Protein AF-A0A444IYY3-F1 (afdb_monomer)

Sequence (118 aa):
SRSSSSDDSDYHFGHPMTVFLLLSCLGGYSVVRYQQISSETATADTALVSAVQGNIEQSKKWSPTQKEKTVERYLSLSAQALEGEEKPEFMVWPETALPFYPAREPLMNRVRTFVRKK

Structure (mmCIF, N/CA/C/O backbone):
data_AF-A0A444IYY3-F1
#
_entry.id   AF-A0A444IYY3-F1
#
loop_
_atom_site.group_PDB
_atom_site.id
_atom_site.type_symbol
_atom_site.label_atom_id
_atom_site.label_alt_id
_atom_site.label_comp_id
_atom_site.label_asym_id
_atom_site.label_entity_id
_atom_site.label_seq_id
_atom_site.pdbx_PDB_ins_code
_atom_site.Cartn_x
_atom_site.Cartn_y
_atom_site.Cartn_z
_atom_site.occupancy
_atom_site.B_iso_or_equiv
_atom_site.auth_seq_id
_atom_site.auth_comp_id
_atom_site.auth_asym_id
_atom_site.auth_atom_id
_atom_site.pdbx_PDB_model_num
ATOM 1 N N . SER A 1 1 ? 70.113 -30.528 -26.477 1.00 44.28 1 SER A N 1
ATOM 2 C CA . SER A 1 1 ? 69.152 -29.689 -25.726 1.00 44.28 1 SER A CA 1
ATOM 3 C C . SER A 1 1 ? 67.962 -29.402 -26.628 1.00 44.28 1 SER A C 1
ATOM 5 O O . SER A 1 1 ? 68.180 -29.063 -27.784 1.00 44.28 1 SER A O 1
ATOM 7 N N . ARG A 1 2 ? 66.722 -29.643 -26.172 1.00 58.38 2 ARG A N 1
ATOM 8 C CA . ARG A 1 2 ? 65.516 -29.609 -27.025 1.00 58.38 2 ARG A CA 1
ATOM 9 C C . ARG A 1 2 ? 64.262 -29.252 -26.208 1.00 58.38 2 ARG A C 1
ATOM 11 O O . ARG A 1 2 ? 63.743 -30.120 -25.522 1.00 58.38 2 ARG A O 1
ATOM 18 N N . SER A 1 3 ? 63.811 -28.002 -26.312 1.00 45.34 3 SER A N 1
ATOM 19 C CA . SER A 1 3 ? 62.499 -27.454 -25.889 1.00 45.34 3 SER A CA 1
ATOM 20 C C . SER A 1 3 ? 62.549 -25.942 -26.199 1.00 45.34 3 SER A C 1
ATOM 22 O O . SER A 1 3 ? 63.473 -25.298 -25.714 1.00 45.34 3 SER A O 1
ATOM 24 N N . SER A 1 4 ? 61.780 -25.318 -27.100 1.00 61.00 4 SER A N 1
ATOM 25 C CA . SER A 1 4 ? 60.359 -25.432 -27.493 1.00 61.00 4 SER A CA 1
ATOM 26 C C . SER A 1 4 ? 59.400 -24.728 -26.525 1.00 61.00 4 SER A C 1
ATOM 28 O O . SER A 1 4 ? 58.997 -25.329 -25.535 1.00 61.00 4 SER A O 1
ATOM 30 N N . SER A 1 5 ? 59.054 -23.483 -26.875 1.00 49.41 5 SER A N 1
ATOM 31 C CA . SER A 1 5 ? 57.966 -22.612 -26.379 1.00 49.41 5 SER A CA 1
ATOM 32 C C . SER A 1 5 ? 58.197 -21.236 -27.047 1.00 49.41 5 SER A C 1
ATOM 34 O O . SER A 1 5 ? 59.011 -20.459 -26.552 1.00 49.41 5 SER A O 1
ATOM 36 N N . SER A 1 6 ? 57.754 -20.920 -28.269 1.00 57.28 6 SER A N 1
ATOM 37 C CA . SER A 1 6 ? 56.516 -21.261 -29.000 1.00 57.28 6 SER A CA 1
ATOM 38 C C . SER A 1 6 ? 55.264 -20.674 -28.341 1.00 57.28 6 SER A C 1
ATOM 40 O O . SER A 1 6 ? 54.884 -21.134 -27.272 1.00 57.28 6 SER A O 1
ATOM 42 N N . ASP A 1 7 ? 54.685 -19.692 -29.043 1.00 55.44 7 ASP A N 1
ATOM 43 C CA . ASP A 1 7 ? 53.421 -18.962 -28.848 1.00 55.44 7 ASP A CA 1
ATOM 44 C C . ASP A 1 7 ? 53.151 -18.276 -27.503 1.00 55.44 7 ASP A C 1
ATOM 46 O O . ASP A 1 7 ? 52.752 -18.902 -26.527 1.00 55.44 7 ASP A O 1
ATOM 50 N N . ASP A 1 8 ? 53.248 -16.940 -27.519 1.00 56.28 8 ASP A N 1
ATOM 51 C CA . ASP A 1 8 ? 52.717 -16.060 -26.464 1.00 56.28 8 ASP A CA 1
ATOM 52 C C . ASP A 1 8 ? 52.227 -14.697 -27.030 1.00 56.28 8 ASP A C 1
ATOM 54 O O . ASP A 1 8 ? 52.273 -13.665 -26.362 1.00 56.28 8 ASP A O 1
ATOM 58 N N . SER A 1 9 ? 51.808 -14.652 -28.309 1.00 56.53 9 SER A N 1
ATOM 59 C CA . SER A 1 9 ? 51.588 -13.392 -29.058 1.00 56.53 9 SER A CA 1
ATOM 60 C C . SER A 1 9 ? 50.206 -13.179 -29.700 1.00 56.53 9 SER A C 1
ATOM 62 O O . SER A 1 9 ? 49.992 -12.122 -30.290 1.00 56.53 9 SER A O 1
ATOM 64 N N . ASP A 1 10 ? 49.247 -14.101 -29.549 1.00 54.41 10 ASP A N 1
ATOM 65 C CA . ASP A 1 10 ? 47.989 -14.071 -30.330 1.00 54.41 10 ASP A CA 1
ATOM 66 C C . ASP A 1 10 ? 46.730 -13.610 -29.559 1.00 54.41 10 ASP A C 1
ATOM 68 O O . ASP A 1 10 ? 45.650 -13.482 -30.138 1.00 54.41 10 ASP A O 1
ATOM 72 N N . TYR A 1 11 ? 46.835 -13.286 -28.264 1.00 56.59 11 TYR A N 1
ATOM 73 C CA . TYR A 1 11 ? 45.657 -12.971 -27.434 1.00 56.59 11 TYR A CA 1
ATOM 74 C C . TYR A 1 11 ? 45.226 -11.492 -27.420 1.00 56.59 11 TYR A C 1
ATOM 76 O O . TYR A 1 11 ? 44.093 -11.182 -27.056 1.00 56.59 11 TYR A O 1
ATOM 84 N N . HIS A 1 12 ? 46.073 -10.538 -27.817 1.00 56.22 12 HIS A N 1
ATOM 85 C CA . HIS A 1 12 ? 45.835 -9.127 -27.464 1.00 56.22 12 HIS A CA 1
ATOM 86 C C . HIS A 1 12 ? 44.931 -8.313 -28.409 1.00 56.22 12 HIS A C 1
ATOM 88 O O . HIS A 1 12 ? 44.454 -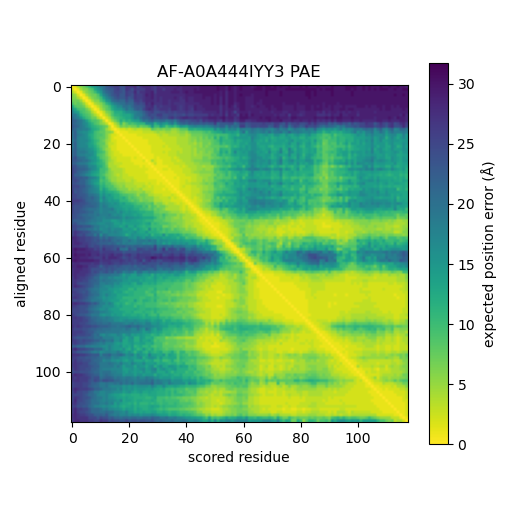7.254 -28.001 1.00 56.22 12 HIS A O 1
ATOM 94 N N . PHE A 1 13 ? 44.650 -8.774 -29.634 1.00 57.91 13 PHE A N 1
ATOM 95 C CA . PHE A 1 13 ? 43.953 -7.945 -30.639 1.00 57.91 13 PHE A CA 1
ATOM 96 C C . PHE A 1 13 ? 42.443 -8.226 -30.788 1.00 57.91 13 PHE A C 1
ATOM 98 O O . PHE A 1 13 ? 41.685 -7.335 -31.166 1.00 57.91 13 PHE A O 1
ATOM 105 N N . GLY A 1 14 ? 41.970 -9.436 -30.457 1.00 61.31 14 GLY A N 1
ATOM 106 C CA . GLY A 1 14 ? 40.560 -9.824 -30.642 1.00 61.31 14 GLY A CA 1
ATOM 107 C C . GLY A 1 14 ? 39.609 -9.364 -29.527 1.00 61.31 14 GLY A C 1
ATOM 108 O O . GLY A 1 14 ? 38.465 -8.992 -29.789 1.00 61.31 14 GLY A O 1
ATOM 109 N N . HIS A 1 15 ? 40.077 -9.345 -28.276 1.00 75.94 15 HIS A N 1
ATOM 110 C CA . HIS A 1 15 ? 39.240 -9.044 -27.110 1.00 75.94 15 HIS A CA 1
ATOM 111 C C . HIS A 1 15 ? 38.542 -7.669 -27.115 1.00 75.94 15 HIS A C 1
ATOM 113 O O . HIS A 1 15 ? 37.340 -7.654 -26.838 1.00 75.94 15 HIS A O 1
ATOM 119 N N . PRO A 1 16 ? 39.189 -6.525 -27.436 1.00 84.88 16 PRO A N 1
ATOM 120 C CA . PRO A 1 16 ? 38.502 -5.231 -27.398 1.00 84.88 16 PRO A CA 1
ATOM 121 C C . PRO A 1 16 ? 37.374 -5.140 -28.435 1.00 84.88 16 PRO A C 1
ATOM 123 O O . PRO A 1 16 ? 36.321 -4.580 -28.137 1.00 84.88 16 PRO A O 1
ATOM 126 N N . MET A 1 17 ? 37.546 -5.746 -29.616 1.00 87.19 17 MET A N 1
ATOM 127 C CA . MET A 1 17 ? 36.508 -5.771 -30.650 1.00 87.19 17 MET A CA 1
ATOM 128 C C . MET A 1 17 ? 35.328 -6.665 -30.244 1.00 87.19 17 MET A C 1
ATOM 130 O O . MET A 1 17 ? 34.177 -6.264 -30.410 1.00 87.19 17 MET A O 1
ATOM 134 N N . THR A 1 18 ? 35.591 -7.827 -29.636 1.00 89.50 18 THR A N 1
ATOM 135 C CA . THR A 1 18 ? 34.539 -8.699 -29.086 1.00 89.50 18 THR A CA 1
ATOM 136 C C . THR A 1 18 ? 33.760 -8.009 -27.965 1.00 89.50 18 THR A C 1
ATOM 138 O O . THR A 1 18 ? 32.533 -8.055 -27.962 1.00 89.50 18 THR A O 1
ATOM 141 N N . VAL A 1 19 ? 34.440 -7.323 -27.038 1.00 91.19 19 VAL A N 1
ATOM 142 C CA . VAL A 1 19 ? 33.784 -6.557 -25.963 1.00 91.19 19 VAL A CA 1
ATOM 143 C C . VAL A 1 19 ? 32.942 -5.416 -26.536 1.00 91.19 19 VAL A C 1
ATOM 145 O O . VAL A 1 19 ? 31.793 -5.254 -26.134 1.00 91.19 19 VAL A O 1
ATOM 148 N N . PHE A 1 20 ? 33.463 -4.662 -27.508 1.00 94.31 20 PHE A N 1
ATOM 149 C CA . PHE A 1 20 ? 32.710 -3.594 -28.168 1.00 94.31 20 PHE A CA 1
ATOM 150 C C . PHE A 1 20 ? 31.455 -4.121 -28.883 1.00 94.31 20 PHE A C 1
ATOM 152 O O . PHE A 1 20 ? 30.383 -3.523 -28.769 1.00 94.31 20 PHE A O 1
ATOM 159 N N . LEU A 1 21 ? 31.559 -5.263 -29.5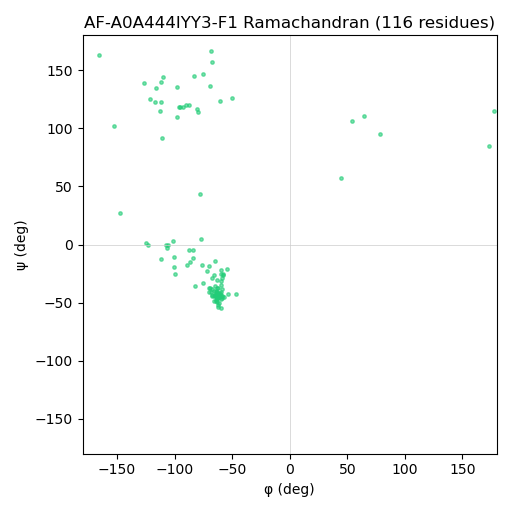72 1.00 94.94 21 LEU A N 1
ATOM 160 C CA . LEU A 1 21 ? 30.428 -5.911 -30.239 1.00 94.94 21 LEU A CA 1
ATOM 161 C C . LEU A 1 21 ? 29.385 -6.406 -29.226 1.00 94.94 21 LEU A C 1
ATOM 163 O O . LEU A 1 21 ? 28.201 -6.132 -29.402 1.00 94.94 21 LEU A O 1
ATOM 167 N N . LEU A 1 22 ? 29.804 -7.040 -28.125 1.00 95.38 22 LEU A N 1
ATOM 168 C CA . LEU A 1 22 ? 28.904 -7.460 -27.044 1.00 95.38 22 LEU A CA 1
ATOM 169 C C . LEU A 1 22 ? 28.178 -6.271 -26.396 1.00 95.38 22 LEU A C 1
ATOM 171 O O . LEU A 1 22 ? 26.966 -6.336 -26.202 1.00 95.38 22 LEU A O 1
ATOM 175 N N . LEU A 1 23 ? 28.885 -5.172 -26.115 1.00 95.94 23 LEU A N 1
ATOM 176 C CA . LEU A 1 23 ? 28.284 -3.938 -25.596 1.00 95.94 23 LEU A CA 1
ATOM 177 C C . LEU A 1 23 ? 27.312 -3.303 -26.602 1.00 95.94 23 LEU A C 1
ATOM 179 O O . LEU A 1 23 ? 26.234 -2.864 -26.207 1.00 95.94 23 LEU A O 1
ATOM 183 N N . SER A 1 24 ? 27.645 -3.307 -27.895 1.00 95.31 24 SER A N 1
ATOM 184 C CA . SER A 1 24 ? 26.766 -2.800 -28.959 1.00 95.31 24 SER A CA 1
ATOM 185 C C . SER A 1 24 ? 25.492 -3.639 -29.086 1.00 95.31 24 SER A C 1
ATOM 187 O O . SER A 1 24 ? 24.395 -3.086 -29.156 1.00 95.31 24 SER A O 1
ATOM 189 N N . CYS A 1 25 ? 25.608 -4.970 -29.044 1.00 95.50 25 CYS A N 1
ATOM 190 C CA . CYS A 1 25 ? 24.463 -5.877 -29.055 1.00 95.50 25 CYS A CA 1
ATOM 191 C C . CYS A 1 25 ? 23.595 -5.719 -27.799 1.00 95.50 25 CYS A C 1
ATOM 193 O O . CYS A 1 25 ? 22.374 -5.635 -27.916 1.00 95.50 25 CYS A O 1
ATOM 195 N N . LEU A 1 26 ? 24.203 -5.627 -26.611 1.00 95.69 26 LEU A N 1
ATOM 196 C CA . LEU A 1 26 ? 23.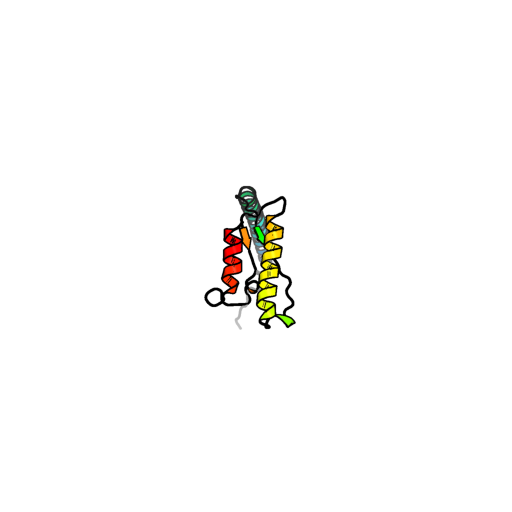484 -5.437 -25.349 1.00 95.69 26 LEU A CA 1
ATOM 197 C C . LEU A 1 26 ? 22.760 -4.084 -25.309 1.00 95.69 26 LEU A C 1
ATOM 199 O O . LEU A 1 26 ? 21.595 -4.026 -24.916 1.00 95.69 26 LEU A O 1
ATOM 203 N N . GLY A 1 27 ? 23.418 -3.011 -25.755 1.00 95.62 27 GLY A N 1
ATOM 204 C CA . GLY A 1 27 ? 22.832 -1.675 -25.859 1.00 95.62 27 GLY A CA 1
ATOM 205 C C . GLY A 1 27 ? 21.686 -1.628 -26.870 1.00 95.62 27 GLY A C 1
ATOM 206 O O . GLY A 1 27 ? 20.591 -1.184 -26.531 1.00 95.62 27 GLY A O 1
ATOM 207 N N . GLY A 1 28 ? 21.896 -2.164 -28.076 1.00 95.19 28 GLY A N 1
ATOM 208 C CA . GLY A 1 28 ? 20.869 -2.246 -29.118 1.00 95.19 28 GLY A CA 1
ATOM 209 C C . GLY A 1 28 ? 19.644 -3.054 -28.680 1.00 95.19 28 GLY A C 1
ATOM 210 O O . GLY A 1 28 ? 18.517 -2.578 -28.801 1.00 95.19 28 GLY A O 1
ATOM 211 N N . TYR A 1 29 ? 19.854 -4.233 -28.084 1.00 95.31 29 TYR A N 1
ATOM 212 C CA . TYR A 1 29 ? 18.777 -5.040 -27.503 1.00 95.31 29 TYR A CA 1
ATOM 213 C C . TYR A 1 29 ? 18.035 -4.294 -26.387 1.00 95.31 29 TYR A C 1
ATOM 215 O O . TYR A 1 29 ? 16.805 -4.309 -26.357 1.00 95.31 29 TYR A O 1
ATOM 223 N N . SER A 1 30 ? 18.760 -3.598 -25.504 1.00 93.88 30 SER A N 1
ATOM 224 C CA . SER A 1 30 ? 18.157 -2.811 -24.421 1.00 93.88 30 SER A CA 1
ATOM 225 C C . SER A 1 30 ? 17.274 -1.683 -24.954 1.00 93.88 30 SER A C 1
ATOM 227 O O . SER A 1 30 ? 16.172 -1.499 -24.446 1.00 93.88 30 SER A O 1
ATOM 229 N N . VAL A 1 31 ? 17.700 -0.974 -26.008 1.00 95.56 31 VAL A N 1
ATOM 230 C CA . VAL A 1 31 ? 16.890 0.071 -26.662 1.00 95.56 31 VAL A CA 1
ATOM 231 C C . VAL A 1 31 ? 15.629 -0.521 -27.294 1.00 95.56 31 VAL A C 1
ATOM 233 O O . VAL A 1 31 ? 14.538 -0.016 -27.038 1.00 95.56 31 VAL A O 1
ATOM 236 N N . VAL A 1 32 ? 15.749 -1.612 -28.058 1.00 94.75 32 VAL A N 1
ATOM 237 C CA . VAL A 1 32 ? 14.597 -2.271 -28.702 1.00 94.75 32 VAL A CA 1
ATOM 238 C C . VAL A 1 32 ? 13.597 -2.786 -27.661 1.00 94.75 32 VAL A C 1
ATOM 240 O O . VAL A 1 32 ? 12.397 -2.546 -27.787 1.00 94.75 32 VAL A O 1
ATOM 243 N N . ARG A 1 33 ? 14.068 -3.442 -26.591 1.00 94.44 33 ARG A N 1
ATOM 244 C CA . ARG A 1 33 ? 13.196 -3.922 -25.507 1.00 94.44 33 ARG A CA 1
ATOM 245 C C . ARG A 1 33 ? 12.570 -2.789 -24.709 1.00 94.44 33 ARG A C 1
ATOM 247 O O . ARG A 1 33 ? 11.402 -2.908 -24.354 1.00 94.44 33 ARG A O 1
ATOM 254 N N . TYR A 1 34 ? 13.302 -1.706 -24.451 1.00 93.06 34 TYR A N 1
ATOM 255 C CA . TYR A 1 34 ? 12.755 -0.524 -23.789 1.00 93.06 34 TYR A CA 1
ATOM 256 C C . TYR A 1 34 ? 11.620 0.085 -24.618 1.00 93.06 34 TYR A C 1
ATOM 258 O O . TYR A 1 34 ? 10.523 0.248 -24.100 1.00 93.06 34 TYR A O 1
ATOM 266 N N . GLN A 1 35 ? 11.839 0.317 -25.917 1.00 91.12 35 GLN A N 1
ATOM 267 C CA . GLN A 1 35 ? 10.810 0.838 -26.823 1.00 91.12 35 GLN A CA 1
ATOM 268 C C . GLN A 1 35 ? 9.575 -0.069 -26.878 1.00 91.12 35 GLN A C 1
ATOM 270 O O . GLN A 1 35 ? 8.454 0.425 -26.767 1.00 91.12 35 GLN A O 1
ATOM 275 N N . GLN A 1 36 ? 9.774 -1.388 -26.982 1.00 90.12 36 GLN A N 1
ATOM 276 C CA . GLN A 1 36 ? 8.677 -2.352 -26.978 1.00 90.12 36 GLN A CA 1
ATOM 277 C C . GLN A 1 36 ? 7.862 -2.271 -25.675 1.00 90.12 36 GLN A C 1
ATOM 279 O O . GLN A 1 36 ? 6.660 -2.018 -25.732 1.00 90.12 36 GLN A O 1
ATOM 284 N N . ILE A 1 37 ? 8.512 -2.398 -24.510 1.00 89.94 37 ILE A N 1
ATOM 285 C CA . ILE A 1 37 ? 7.847 -2.344 -23.195 1.00 89.94 37 ILE A CA 1
ATOM 286 C C . ILE A 1 37 ? 7.142 -0.997 -22.992 1.00 89.94 37 ILE A C 1
ATOM 288 O O . ILE A 1 37 ? 6.021 -0.965 -22.488 1.00 89.94 37 ILE A O 1
ATOM 292 N N . SER A 1 38 ? 7.755 0.119 -23.399 1.00 87.94 38 SER A N 1
ATOM 293 C CA . SER A 1 38 ? 7.127 1.441 -23.328 1.00 87.94 38 SER A CA 1
ATOM 294 C C . SER A 1 38 ? 5.879 1.536 -24.205 1.00 87.94 38 SER A C 1
ATOM 296 O O . SER A 1 38 ? 4.886 2.095 -23.751 1.00 87.94 38 SER A O 1
ATOM 298 N N . SER A 1 39 ? 5.895 0.972 -25.418 1.00 84.81 39 SER A N 1
ATOM 299 C CA . SER A 1 39 ? 4.714 0.960 -26.292 1.00 84.81 39 SER A CA 1
ATOM 300 C C . SER A 1 39 ? 3.586 0.084 -25.740 1.00 84.81 39 SER A C 1
ATOM 302 O O . SER A 1 39 ? 2.450 0.542 -25.682 1.00 84.81 39 SER A O 1
ATOM 304 N N . GLU A 1 40 ? 3.909 -1.111 -25.235 1.00 84.94 40 GLU A N 1
ATOM 305 C CA . GLU A 1 40 ? 2.956 -2.020 -24.586 1.00 84.94 40 GLU A CA 1
ATOM 306 C C . GLU A 1 40 ? 2.335 -1.370 -23.335 1.00 84.94 40 GLU A C 1
ATOM 308 O O . GLU A 1 40 ? 1.119 -1.407 -23.159 1.00 84.94 40 GLU A O 1
ATOM 313 N N . THR A 1 41 ? 3.148 -0.697 -22.510 1.00 83.31 41 THR A N 1
ATOM 314 C CA . THR A 1 41 ? 2.695 -0.000 -21.290 1.00 83.31 41 THR A CA 1
ATOM 315 C C . THR A 1 41 ? 1.849 1.236 -21.605 1.00 83.31 41 THR A C 1
ATOM 317 O O . THR A 1 41 ? 0.883 1.503 -20.900 1.00 83.31 41 THR A O 1
ATOM 320 N N . ALA A 1 42 ? 2.173 1.987 -22.663 1.00 81.94 42 ALA A N 1
ATOM 321 C CA . ALA A 1 42 ? 1.426 3.184 -23.061 1.00 81.94 42 ALA A CA 1
ATOM 322 C C . ALA A 1 42 ? 0.026 2.879 -23.627 1.00 81.94 42 ALA A C 1
ATOM 324 O O . ALA A 1 42 ? -0.814 3.775 -23.683 1.00 81.94 42 ALA A O 1
ATOM 325 N N . THR A 1 43 ? -0.219 1.636 -24.052 1.00 86.25 43 THR A N 1
ATOM 326 C CA . THR A 1 43 ? -1.525 1.157 -24.540 1.00 86.25 43 THR A CA 1
A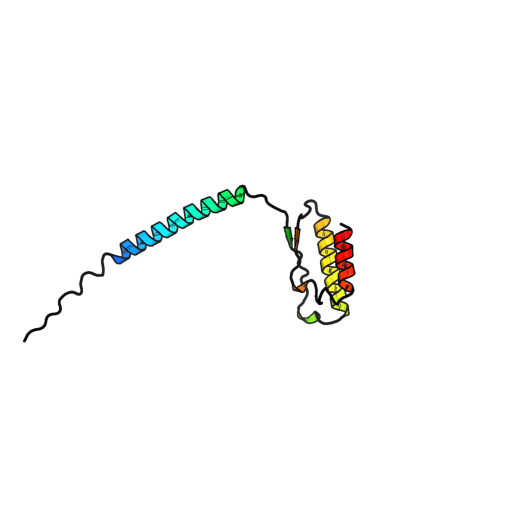TOM 327 C C . THR A 1 43 ? -2.235 0.210 -23.573 1.00 86.25 43 THR A C 1
ATOM 329 O O . THR A 1 43 ? -3.316 -0.277 -23.894 1.00 86.25 43 THR A O 1
ATOM 332 N N . ALA A 1 44 ? -1.632 -0.094 -22.422 1.00 85.38 44 ALA A N 1
ATOM 333 C CA . ALA A 1 44 ? -2.242 -0.936 -21.403 1.00 85.38 44 ALA A CA 1
ATOM 334 C C . ALA A 1 44 ? -3.335 -0.172 -20.640 1.00 85.38 44 ALA A C 1
ATOM 336 O O . ALA A 1 44 ? -3.200 1.026 -20.385 1.00 85.38 44 ALA A O 1
ATOM 337 N N . ASP A 1 45 ? -4.381 -0.885 -20.221 1.00 86.94 45 ASP A N 1
ATOM 338 C CA . ASP A 1 45 ? -5.386 -0.335 -19.314 1.00 86.94 45 ASP A CA 1
ATOM 339 C C . ASP A 1 45 ? -4.720 0.082 -17.994 1.00 86.94 45 ASP A C 1
ATOM 341 O O . ASP A 1 45 ? -4.062 -0.717 -17.318 1.00 86.94 45 ASP A O 1
ATOM 345 N N . THR A 1 46 ? -4.887 1.348 -17.619 1.00 85.75 46 THR A N 1
ATOM 346 C CA . THR A 1 46 ? -4.382 1.895 -16.357 1.00 85.75 46 THR A CA 1
ATOM 347 C C . THR A 1 46 ? -5.491 1.920 -15.319 1.00 85.75 46 THR A C 1
ATOM 349 O O . THR A 1 46 ? -6.577 2.409 -15.620 1.00 85.75 46 THR A O 1
ATOM 352 N N . ALA A 1 47 ? -5.194 1.490 -14.092 1.00 85.94 47 ALA A N 1
ATOM 353 C CA . ALA A 1 47 ? -6.108 1.616 -12.961 1.00 85.94 47 ALA A CA 1
ATOM 354 C C . ALA A 1 47 ? -5.578 2.614 -11.925 1.00 85.94 47 ALA A C 1
ATOM 356 O O . ALA A 1 47 ? -4.383 2.607 -11.606 1.00 85.94 47 ALA A O 1
ATOM 357 N N . LEU A 1 48 ? -6.454 3.444 -11.355 1.00 86.75 48 LEU A N 1
ATOM 358 C CA . LEU A 1 48 ? -6.052 4.387 -10.310 1.00 86.75 48 LEU A CA 1
ATOM 359 C C . LEU A 1 48 ? -5.939 3.673 -8.956 1.00 86.75 48 LEU A C 1
ATOM 361 O O . LEU A 1 48 ? -6.935 3.227 -8.382 1.00 86.75 48 LEU A O 1
ATOM 365 N N . VAL A 1 49 ? -4.718 3.592 -8.418 1.00 90.00 49 VAL A N 1
ATOM 366 C CA . VAL A 1 49 ? -4.425 2.900 -7.153 1.00 90.00 49 VAL A CA 1
ATOM 367 C C . VAL A 1 49 ? -4.024 3.892 -6.062 1.00 90.00 49 VAL A C 1
ATOM 369 O O . VAL A 1 49 ? -3.022 4.593 -6.182 1.00 90.00 49 VAL A O 1
ATOM 372 N N . SER A 1 50 ? -4.756 3.899 -4.947 1.00 90.75 50 SER A N 1
ATOM 373 C CA . SER A 1 50 ? -4.400 4.676 -3.755 1.00 90.75 50 SER A CA 1
ATOM 374 C C . SER A 1 50 ? -3.621 3.825 -2.749 1.00 90.75 50 SER A C 1
ATOM 376 O O . SER A 1 50 ? -4.131 2.833 -2.222 1.00 90.75 50 SER A O 1
ATOM 378 N N . ALA A 1 51 ? -2.382 4.224 -2.453 1.00 90.94 51 ALA A N 1
ATOM 379 C CA . ALA A 1 51 ? -1.552 3.607 -1.422 1.00 90.94 51 ALA A CA 1
ATOM 380 C C . ALA A 1 51 ? -1.622 4.415 -0.116 1.00 90.94 51 ALA A C 1
ATOM 382 O O . ALA A 1 51 ? -1.083 5.518 -0.017 1.00 90.94 51 ALA A O 1
ATOM 383 N N . VAL A 1 52 ? -2.269 3.863 0.911 1.00 89.75 52 VAL A N 1
ATOM 384 C CA . VAL A 1 52 ? -2.487 4.570 2.182 1.00 89.75 52 VAL A CA 1
ATOM 385 C C . VAL A 1 52 ? -1.299 4.359 3.121 1.00 89.75 52 VAL A C 1
ATOM 387 O O . VAL A 1 52 ? -1.025 3.235 3.533 1.00 89.75 52 VAL A O 1
ATOM 390 N N . GLN A 1 53 ? -0.620 5.436 3.527 1.00 84.62 53 GLN A N 1
ATOM 391 C CA . GLN A 1 53 ? 0.480 5.382 4.500 1.00 84.62 53 GLN A CA 1
ATOM 392 C C . GLN A 1 53 ? 0.111 6.074 5.819 1.00 84.62 53 GLN A C 1
ATOM 394 O O . GLN A 1 53 ? -0.058 7.288 5.880 1.00 84.62 53 GLN A O 1
ATOM 399 N N . GLY A 1 54 ? 0.030 5.304 6.910 1.00 78.62 54 GLY A N 1
ATOM 400 C CA . GLY A 1 54 ? -0.351 5.832 8.227 1.00 78.62 54 GLY A CA 1
ATOM 401 C C . GLY A 1 54 ? 0.739 6.620 8.969 1.00 78.62 54 GLY A C 1
ATOM 402 O O . GLY A 1 54 ? 0.407 7.339 9.909 1.00 78.62 54 GLY A O 1
ATOM 403 N N . ASN A 1 55 ? 2.011 6.472 8.568 1.00 79.12 55 ASN A N 1
ATOM 404 C CA . ASN A 1 55 ? 3.214 7.032 9.210 1.00 79.12 55 ASN A CA 1
ATOM 405 C C . ASN A 1 55 ? 3.239 6.886 10.752 1.00 79.12 55 ASN A C 1
ATOM 407 O O . ASN A 1 55 ? 3.292 7.864 11.495 1.00 79.12 55 ASN A O 1
ATOM 411 N N . ILE A 1 56 ? 3.143 5.645 11.241 1.00 70.44 56 ILE A N 1
ATOM 412 C CA . ILE A 1 56 ? 3.019 5.344 12.676 1.00 70.44 56 ILE A CA 1
ATOM 413 C C . ILE A 1 56 ? 4.390 5.020 13.279 1.00 70.44 56 ILE A C 1
ATOM 415 O O . ILE A 1 56 ? 5.018 4.024 12.907 1.00 70.44 56 ILE A O 1
ATOM 419 N N . GLU A 1 57 ? 4.818 5.834 14.249 1.00 66.12 57 GLU A N 1
ATOM 420 C CA . GLU A 1 57 ? 6.073 5.665 14.993 1.00 66.12 57 GLU A CA 1
ATOM 421 C C . GLU A 1 57 ? 6.234 4.239 15.545 1.00 66.12 57 GLU A C 1
ATOM 423 O O . GLU A 1 57 ? 5.386 3.724 16.281 1.00 66.12 57 GLU A O 1
ATOM 428 N N . GLN A 1 58 ? 7.362 3.595 15.224 1.00 58.94 58 GLN A N 1
ATOM 429 C CA . GLN A 1 58 ? 7.614 2.203 15.613 1.00 58.94 58 GLN A CA 1
ATOM 430 C C . GLN A 1 58 ? 7.678 2.003 17.137 1.00 58.94 58 GLN A C 1
ATOM 432 O O . GLN A 1 58 ? 7.267 0.955 17.631 1.00 58.94 58 GLN A O 1
ATOM 437 N N . SER A 1 59 ? 8.120 3.022 17.878 1.00 60.59 59 SER A N 1
ATOM 438 C CA . SER A 1 59 ? 8.312 3.014 19.336 1.00 60.59 59 SER A CA 1
ATOM 439 C C . SER A 1 59 ? 7.026 2.859 20.159 1.00 60.59 59 SER A C 1
ATOM 441 O O . SER A 1 59 ? 7.103 2.589 21.355 1.00 60.59 59 SER A O 1
ATOM 443 N N . LYS A 1 60 ? 5.844 3.028 19.551 1.00 58.72 60 LYS A N 1
ATOM 444 C CA . LYS A 1 60 ? 4.553 3.079 20.263 1.00 58.72 60 LYS A CA 1
ATOM 445 C C . LYS A 1 60 ? 3.621 1.888 20.002 1.00 58.72 60 LYS A C 1
ATOM 447 O O . LYS A 1 60 ? 2.651 1.716 20.737 1.00 58.72 60 LYS A O 1
ATOM 452 N N . LYS A 1 61 ? 3.903 1.052 18.995 1.00 54.66 61 LYS A N 1
ATOM 453 C CA . LYS A 1 61 ? 2.944 0.127 18.343 1.00 54.66 61 LYS A CA 1
ATOM 454 C C . LYS A 1 61 ? 2.174 -0.870 19.233 1.00 54.66 61 LYS A C 1
ATOM 456 O O . LYS A 1 61 ? 1.139 -1.362 18.795 1.00 54.66 61 LYS A O 1
ATOM 461 N N . TRP A 1 62 ? 2.641 -1.187 20.442 1.00 58.19 62 TRP A N 1
ATOM 462 C CA . TRP A 1 62 ? 2.214 -2.394 21.171 1.00 58.19 62 TRP A CA 1
ATOM 463 C C . TRP A 1 62 ? 1.174 -2.199 22.290 1.00 58.19 62 TRP A C 1
ATOM 465 O O . TRP A 1 62 ? 0.812 -3.176 22.942 1.00 58.19 62 TRP A O 1
ATOM 475 N N . SER A 1 63 ? 0.650 -0.987 22.526 1.00 66.44 63 SER A N 1
ATOM 476 C CA . SER A 1 63 ? -0.453 -0.817 23.492 1.00 66.44 63 SER A CA 1
ATOM 477 C C . SER A 1 63 ? -1.828 -1.124 22.865 1.00 66.44 63 SER A C 1
ATOM 479 O O . SER A 1 63 ? -2.053 -0.780 21.700 1.00 66.44 63 SER A O 1
ATOM 481 N N . PRO A 1 64 ? -2.795 -1.704 23.612 1.00 67.38 64 PRO A N 1
ATOM 482 C CA . PRO A 1 64 ? -4.140 -1.981 23.093 1.00 67.38 64 PRO A CA 1
ATOM 483 C C . PRO A 1 64 ? -4.820 -0.741 22.495 1.00 67.38 64 PRO A C 1
ATOM 485 O O . PRO A 1 64 ? -5.348 -0.796 21.386 1.00 67.38 64 PRO A O 1
ATOM 488 N N . THR A 1 65 ? -4.689 0.407 23.168 1.00 72.19 65 THR A N 1
ATOM 489 C CA . THR A 1 65 ? -5.207 1.718 22.737 1.00 72.19 65 THR A CA 1
ATOM 490 C C . THR A 1 65 ? -4.641 2.186 21.393 1.00 72.19 65 THR A C 1
ATOM 492 O O . THR A 1 65 ? -5.228 3.043 20.736 1.00 72.19 65 THR A O 1
ATOM 495 N N . GLN A 1 66 ? -3.487 1.668 20.965 1.00 77.00 66 GLN A N 1
ATOM 496 C CA . GLN A 1 66 ? -2.846 2.071 19.713 1.00 77.00 66 GLN A CA 1
ATOM 497 C C . GLN A 1 66 ? -3.080 1.085 18.567 1.00 77.00 66 GLN A C 1
ATOM 499 O O . GLN A 1 66 ? -2.909 1.482 17.416 1.00 77.00 66 GLN A O 1
ATOM 504 N N . LYS A 1 67 ? -3.633 -0.111 18.829 1.00 82.25 67 LYS A N 1
ATOM 505 C CA . LYS A 1 67 ? -4.285 -0.907 17.774 1.00 82.25 67 LYS A CA 1
ATOM 506 C C . LYS A 1 67 ? -5.498 -0.164 17.210 1.00 82.25 67 LYS A C 1
ATOM 508 O O . LYS A 1 67 ? -5.634 -0.032 15.997 1.00 82.25 67 LYS A O 1
ATOM 513 N N . GLU A 1 68 ? -6.337 0.387 18.087 1.00 86.31 68 GLU A N 1
ATOM 514 C CA . GLU A 1 68 ? -7.545 1.126 17.693 1.00 86.31 68 GLU A CA 1
ATOM 515 C C . GLU A 1 68 ? -7.215 2.419 16.943 1.00 86.31 68 GLU A C 1
ATOM 517 O O . GLU A 1 68 ? -7.724 2.630 15.842 1.00 86.31 68 GLU A O 1
ATOM 522 N N . LYS A 1 69 ? -6.299 3.236 17.487 1.00 86.44 69 LYS A N 1
ATOM 523 C CA . LYS A 1 69 ? -5.816 4.462 16.827 1.00 86.44 69 LYS A CA 1
ATOM 524 C C . LYS A 1 69 ? -5.159 4.182 15.474 1.00 86.44 69 LYS A C 1
ATOM 526 O O . LYS A 1 69 ? -5.315 4.978 14.556 1.00 86.44 69 LYS A O 1
ATOM 531 N N . THR A 1 70 ? -4.458 3.053 15.332 1.00 88.06 70 THR A N 1
ATOM 532 C CA . THR A 1 70 ? -3.894 2.625 14.043 1.00 88.06 70 THR A CA 1
ATOM 533 C C . THR A 1 70 ? -5.002 2.384 13.021 1.00 88.06 70 THR A C 1
ATOM 535 O O . THR A 1 70 ? -4.992 3.013 11.966 1.00 88.06 70 THR A O 1
ATOM 538 N N . VAL A 1 71 ? -5.997 1.549 13.345 1.00 90.44 71 VAL A N 1
ATOM 539 C CA . VAL A 1 71 ? -7.134 1.277 12.443 1.00 90.44 71 VAL A CA 1
ATOM 540 C C . VAL A 1 71 ? -7.868 2.561 12.077 1.00 90.44 71 VAL A C 1
ATOM 542 O O . VAL A 1 71 ? -8.154 2.797 10.910 1.00 90.44 71 VAL A O 1
ATOM 545 N N . GLU A 1 72 ? -8.145 3.418 13.053 1.00 90.81 72 GLU A N 1
ATOM 546 C CA . GLU A 1 72 ? -8.823 4.696 12.836 1.00 90.81 72 GLU A CA 1
ATOM 547 C C . GLU A 1 72 ? -8.023 5.655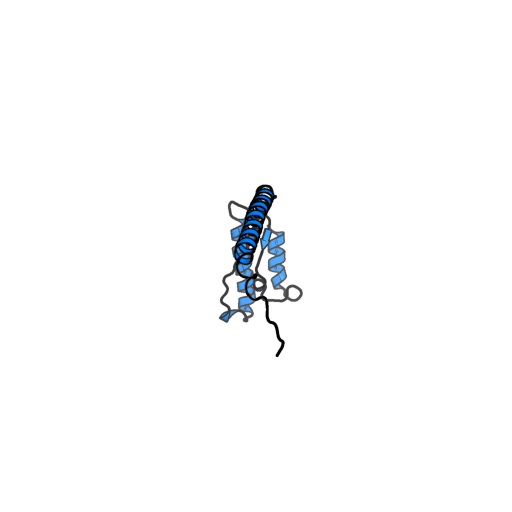 11.943 1.00 90.81 72 GLU A C 1
ATOM 549 O O . GLU A 1 72 ? -8.595 6.317 11.073 1.00 90.81 72 GLU A O 1
ATOM 554 N N . ARG A 1 73 ? -6.691 5.681 12.080 1.00 90.88 73 ARG A N 1
ATOM 555 C CA . ARG A 1 73 ? -5.812 6.451 11.193 1.00 90.88 73 ARG A CA 1
ATOM 556 C C . ARG A 1 73 ? -5.860 5.940 9.752 1.00 90.88 73 ARG A C 1
ATOM 558 O O . ARG A 1 73 ? -5.971 6.752 8.839 1.00 90.88 73 ARG A O 1
ATOM 565 N N . TYR A 1 74 ? -5.826 4.626 9.539 1.00 93.12 74 TYR A N 1
ATOM 566 C CA . TYR A 1 74 ? -5.947 4.058 8.193 1.00 93.12 74 TYR A CA 1
ATOM 567 C C . TYR A 1 74 ? -7.346 4.262 7.594 1.00 93.12 74 TYR A C 1
ATOM 569 O O . TYR A 1 74 ? -7.450 4.650 6.433 1.00 93.12 74 TYR A O 1
ATOM 577 N N . LEU A 1 75 ? -8.419 4.105 8.377 1.00 93.50 75 LEU A N 1
ATOM 578 C CA . LEU A 1 75 ? -9.795 4.353 7.926 1.00 93.50 75 LEU A CA 1
ATOM 579 C C . LEU A 1 75 ? -10.049 5.825 7.566 1.00 93.50 75 LEU A C 1
ATOM 581 O O . LEU A 1 75 ? -10.699 6.097 6.562 1.00 93.50 75 LEU A O 1
ATOM 585 N N . SER A 1 76 ? -9.527 6.775 8.347 1.00 93.19 76 SER A N 1
ATOM 586 C CA . SER A 1 76 ? -9.675 8.212 8.059 1.00 93.19 76 SER A CA 1
ATOM 587 C C . SER A 1 76 ? -8.911 8.639 6.803 1.00 93.19 76 SER A C 1
ATOM 589 O O . SER A 1 76 ? -9.484 9.318 5.956 1.00 93.19 76 SER A O 1
ATOM 591 N N . LEU A 1 77 ? -7.666 8.183 6.626 1.00 92.00 77 LEU A N 1
ATOM 592 C CA . LEU A 1 77 ? -6.911 8.408 5.386 1.00 92.00 77 LEU A CA 1
ATOM 593 C C . LEU A 1 77 ? -7.593 7.761 4.168 1.00 92.00 77 LEU A C 1
ATOM 595 O O . LEU A 1 77 ? -7.629 8.348 3.092 1.00 92.00 77 LEU A O 1
ATOM 599 N N . SER A 1 78 ? -8.181 6.576 4.350 1.00 92.62 78 SER A N 1
ATOM 600 C CA . SER A 1 78 ? -8.948 5.889 3.303 1.00 92.62 78 SER A CA 1
ATOM 601 C C . SER A 1 78 ? -10.217 6.655 2.923 1.00 92.62 78 SER A C 1
ATOM 603 O O . SER A 1 78 ? -10.552 6.745 1.748 1.00 92.62 78 SER A O 1
ATOM 605 N N . ALA A 1 79 ? -10.924 7.239 3.897 1.00 92.38 79 ALA A N 1
ATOM 606 C CA . ALA A 1 79 ? -12.089 8.081 3.630 1.00 92.38 79 ALA A CA 1
ATOM 607 C C . ALA A 1 79 ? -11.708 9.317 2.801 1.00 92.38 79 ALA A C 1
ATOM 609 O O . ALA A 1 79 ? -12.352 9.579 1.790 1.00 92.38 79 ALA A O 1
ATOM 610 N N . GLN A 1 80 ? -10.617 9.995 3.181 1.00 90.62 80 GLN A N 1
ATOM 611 C CA . GLN A 1 80 ? -10.077 11.161 2.472 1.00 90.62 80 GLN A CA 1
ATOM 612 C C . GLN A 1 80 ? -9.704 10.827 1.020 1.00 90.62 80 GLN A C 1
ATOM 614 O O . GLN A 1 80 ? -10.076 11.560 0.110 1.0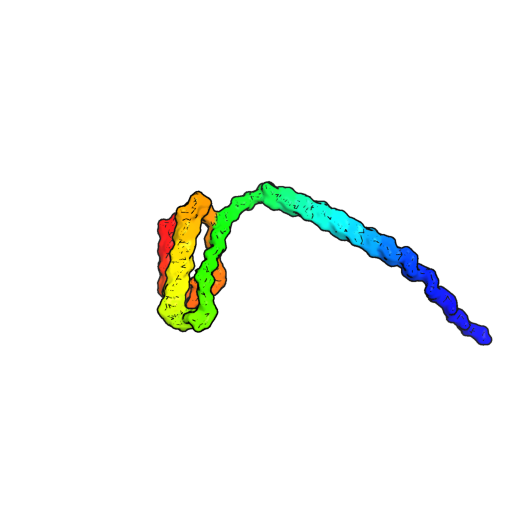0 90.62 80 GLN A O 1
ATOM 619 N N . ALA A 1 81 ? -9.041 9.692 0.783 1.00 88.94 81 ALA A N 1
ATOM 620 C CA . ALA A 1 81 ? -8.695 9.243 -0.567 1.00 88.94 81 ALA A CA 1
ATOM 621 C C . ALA A 1 81 ? -9.920 8.883 -1.439 1.00 88.94 81 ALA A C 1
ATOM 623 O O . ALA A 1 81 ? -9.847 8.991 -2.656 1.00 88.94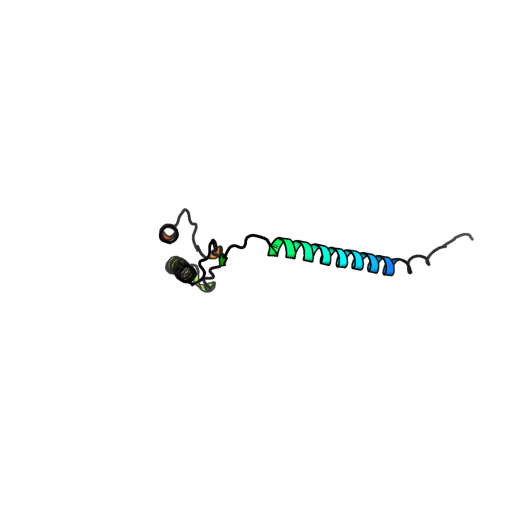 81 ALA A O 1
ATOM 624 N N . LEU A 1 82 ? -11.049 8.487 -0.839 1.00 90.00 82 LEU A N 1
ATOM 625 C CA . LEU A 1 82 ? -12.319 8.228 -1.544 1.00 90.00 82 LEU A CA 1
ATOM 626 C C . LEU A 1 82 ? -13.200 9.482 -1.709 1.00 90.00 82 LEU A C 1
ATOM 628 O O . LEU A 1 82 ? -14.275 9.405 -2.307 1.00 90.00 82 LEU A O 1
ATOM 632 N N . GLU A 1 83 ? -12.789 10.609 -1.127 1.00 89.81 83 GLU A N 1
ATOM 633 C CA . GLU A 1 83 ? -13.471 11.910 -1.186 1.00 89.81 83 GLU A CA 1
ATOM 634 C C . GLU A 1 83 ? -12.753 12.913 -2.105 1.00 89.81 83 GLU A C 1
ATOM 636 O O . GLU A 1 83 ? -13.265 14.010 -2.319 1.00 89.81 83 GLU A O 1
ATOM 641 N N . GLY A 1 84 ? -11.607 12.526 -2.678 1.00 83.75 84 GLY A N 1
ATOM 642 C CA . GLY A 1 84 ? -10.918 13.279 -3.725 1.00 83.75 84 GLY A CA 1
ATOM 643 C C . GLY A 1 84 ? -11.674 13.304 -5.059 1.00 83.75 84 GLY A C 1
ATOM 644 O O . GLY A 1 84 ? -12.614 12.539 -5.283 1.00 83.75 84 GLY A O 1
ATOM 645 N N . GLU A 1 85 ? -11.239 14.198 -5.951 1.00 81.31 85 GLU A N 1
ATOM 646 C CA . GLU A 1 85 ? -11.808 14.356 -7.298 1.00 81.31 85 GLU A CA 1
ATOM 647 C C . GLU A 1 85 ? -11.613 13.090 -8.146 1.00 81.31 85 GLU A C 1
ATOM 649 O O . GLU A 1 85 ? -12.548 12.618 -8.794 1.00 81.31 85 GLU A O 1
ATOM 654 N N . GLU A 1 86 ? -10.421 12.495 -8.073 1.00 84.31 86 GLU A N 1
ATOM 655 C CA . GLU A 1 86 ? -10.119 11.199 -8.670 1.00 84.31 86 GLU A CA 1
ATOM 656 C C . GLU A 1 86 ? -10.409 10.071 -7.669 1.00 84.31 86 GLU A C 1
ATOM 658 O O . GLU A 1 86 ? -9.820 10.008 -6.586 1.00 84.31 86 GLU A O 1
ATOM 663 N N . LYS A 1 87 ? -11.321 9.159 -8.025 1.00 85.88 87 LYS A N 1
ATOM 664 C CA . LYS A 1 87 ? -11.693 8.024 -7.170 1.00 85.88 87 LYS A CA 1
ATOM 665 C C . LYS A 1 87 ? -10.845 6.799 -7.514 1.00 85.88 87 LYS A C 1
ATOM 667 O O . LYS A 1 87 ? -10.956 6.316 -8.639 1.00 85.88 87 LYS A O 1
ATOM 672 N N . PRO A 1 88 ? -10.043 6.264 -6.577 1.00 88.94 88 PRO A N 1
ATOM 673 C CA . PRO A 1 88 ? -9.233 5.083 -6.841 1.00 88.94 88 PRO A CA 1
ATOM 674 C C . PRO A 1 88 ? -10.106 3.836 -7.010 1.00 88.94 88 PRO A C 1
ATOM 676 O O . PRO A 1 88 ? -11.011 3.587 -6.214 1.00 88.94 88 PRO A O 1
ATOM 679 N N . GLU A 1 89 ? -9.784 3.020 -8.009 1.00 89.12 89 GLU A N 1
ATOM 680 C CA . GLU A 1 89 ? -10.393 1.703 -8.234 1.00 89.12 89 GLU A CA 1
ATOM 681 C C . GLU A 1 89 ? -9.870 0.669 -7.235 1.00 89.12 89 GLU A C 1
ATOM 683 O O . GLU A 1 89 ? -10.604 -0.215 -6.792 1.00 89.12 89 GLU A O 1
ATOM 688 N N . PHE A 1 90 ? -8.603 0.809 -6.833 1.00 89.81 90 PHE A N 1
ATOM 689 C CA . PHE A 1 90 ? -7.974 -0.045 -5.834 1.00 89.81 90 PHE A CA 1
ATOM 690 C C . PHE A 1 90 ? -7.364 0.782 -4.710 1.00 89.81 90 PHE A C 1
ATOM 692 O O . PHE A 1 90 ? -6.695 1.790 -4.933 1.00 89.81 90 PHE A O 1
ATOM 699 N N . MET A 1 91 ? -7.536 0.308 -3.480 1.00 92.75 91 MET A N 1
ATOM 700 C CA . MET A 1 91 ? -6.887 0.878 -2.308 1.00 92.75 91 MET A CA 1
ATOM 701 C C . MET A 1 91 ? -6.045 -0.184 -1.615 1.00 92.75 91 MET A C 1
ATOM 703 O O . MET A 1 91 ? -6.549 -1.246 -1.252 1.00 92.75 91 MET A O 1
ATOM 707 N N . VAL A 1 92 ? -4.765 0.118 -1.412 1.00 92.94 92 VAL A N 1
ATOM 708 C CA . VAL A 1 92 ? -3.809 -0.789 -0.774 1.00 92.94 92 VAL A CA 1
ATOM 709 C C . VAL A 1 92 ? -3.302 -0.201 0.536 1.00 92.94 92 VAL A C 1
ATOM 711 O O . VAL A 1 92 ? -2.954 0.978 0.633 1.00 92.94 92 VAL A O 1
ATOM 714 N N . TRP A 1 93 ? -3.272 -1.040 1.568 1.00 93.00 93 TRP A N 1
ATOM 715 C CA . TRP A 1 93 ? -2.680 -0.734 2.867 1.00 93.00 93 TRP A CA 1
ATOM 716 C C . TRP A 1 93 ? -1.401 -1.571 3.044 1.00 93.00 93 TRP A C 1
ATOM 718 O O . TRP A 1 93 ? -1.372 -2.725 2.613 1.00 93.00 93 TRP A O 1
ATOM 728 N N . PRO A 1 94 ? -0.346 -1.042 3.690 1.00 87.94 94 PRO A N 1
ATOM 729 C CA . PRO A 1 94 ? 0.843 -1.819 4.023 1.00 87.94 94 PRO A CA 1
ATOM 730 C C . PRO A 1 94 ? 0.521 -2.892 5.071 1.00 87.94 94 PRO A C 1
ATOM 732 O O . PRO A 1 94 ? -0.385 -2.722 5.885 1.00 87.94 94 PRO A O 1
ATOM 735 N N . GLU A 1 95 ? 1.331 -3.951 5.126 1.00 83.94 95 GLU A N 1
ATOM 736 C CA . GLU A 1 95 ? 1.188 -5.078 6.068 1.00 83.94 95 GLU A CA 1
ATOM 737 C C . GLU A 1 95 ? 0.933 -4.626 7.522 1.00 83.94 95 GLU A C 1
ATOM 739 O O . GLU A 1 95 ? 0.046 -5.131 8.206 1.00 83.94 95 GLU A O 1
ATOM 744 N N . THR A 1 96 ? 1.658 -3.599 7.980 1.00 81.56 96 THR A N 1
ATOM 745 C CA . THR A 1 96 ? 1.560 -3.090 9.361 1.00 81.56 96 THR A CA 1
ATOM 746 C C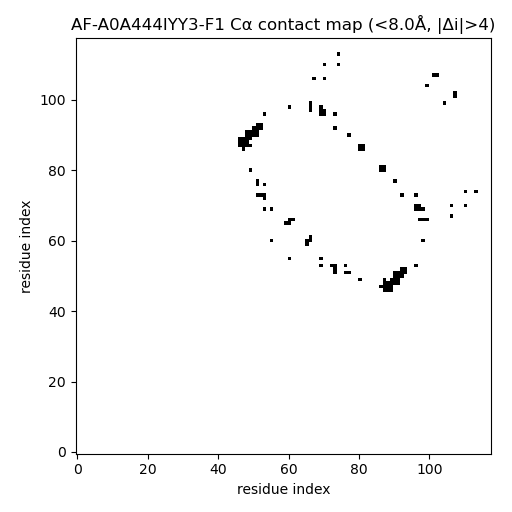 . THR A 1 96 ? 0.332 -2.211 9.652 1.00 81.56 96 THR A C 1
ATOM 748 O O . THR A 1 96 ? 0.216 -1.685 10.759 1.00 81.56 96 THR A O 1
ATOM 751 N N . ALA A 1 97 ? -0.593 -2.043 8.700 1.00 86.00 97 ALA A N 1
ATOM 752 C CA . ALA A 1 97 ? -1.832 -1.285 8.893 1.00 86.00 97 ALA A CA 1
ATOM 753 C C . ALA A 1 97 ? -2.862 -1.997 9.786 1.00 86.00 97 ALA A C 1
ATOM 755 O O . ALA A 1 97 ? -3.707 -1.344 10.399 1.00 86.00 97 ALA A O 1
ATOM 756 N N . LEU A 1 98 ? -2.774 -3.326 9.891 1.00 88.75 98 LEU A N 1
ATOM 757 C CA . LEU A 1 98 ? -3.569 -4.141 10.807 1.00 88.75 98 LEU A CA 1
ATOM 758 C C . LEU A 1 98 ? -2.637 -4.710 11.893 1.00 88.75 98 LEU A C 1
ATOM 760 O O . LEU A 1 98 ? -2.060 -5.777 11.702 1.00 88.75 98 LEU A O 1
ATOM 764 N N . PRO A 1 99 ? -2.455 -4.030 13.044 1.00 83.88 99 PRO A N 1
ATOM 765 C CA . PRO A 1 99 ? -1.562 -4.471 14.125 1.00 83.88 99 PRO A CA 1
ATOM 766 C C . PRO A 1 99 ? -2.189 -5.597 14.976 1.00 83.88 99 PRO A C 1
ATOM 768 O O . PRO A 1 99 ? -2.170 -5.565 16.207 1.00 83.88 99 PRO A O 1
ATOM 771 N N . PHE A 1 100 ? -2.818 -6.568 14.314 1.00 85.06 100 PHE A N 1
ATOM 772 C CA . PHE A 1 100 ? -3.507 -7.722 14.886 1.00 85.06 100 PHE A CA 1
ATOM 773 C C . PHE A 1 100 ? -3.779 -8.770 13.806 1.00 85.06 100 PHE A C 1
ATOM 775 O O . PHE A 1 100 ? -3.796 -8.476 12.614 1.00 85.06 100 PHE A O 1
ATOM 782 N N . TYR A 1 101 ? -4.078 -9.998 14.228 1.00 85.00 101 TYR A N 1
ATOM 783 C CA . TYR A 1 101 ? -4.458 -11.070 13.315 1.00 85.00 101 TYR A CA 1
ATOM 784 C C . TYR A 1 101 ? -5.948 -10.959 12.909 1.00 85.00 101 TYR A C 1
ATOM 786 O O . TYR A 1 101 ? -6.814 -11.107 13.780 1.00 85.00 101 TYR A O 1
ATOM 794 N N . PRO A 1 102 ? -6.293 -10.742 11.619 1.00 85.00 102 PRO A N 1
ATOM 795 C CA . PRO A 1 102 ? -7.653 -10.366 11.205 1.00 85.00 102 PRO A CA 1
ATOM 796 C C . PRO A 1 102 ? -8.771 -11.347 11.579 1.00 85.00 102 PRO A C 1
ATOM 798 O O . PRO A 1 102 ? -9.908 -10.927 11.780 1.00 85.00 102 PRO A O 1
ATOM 801 N N . ALA A 1 103 ? -8.476 -12.646 11.688 1.00 84.75 103 ALA A N 1
ATOM 802 C CA . ALA A 1 103 ? -9.480 -13.662 12.017 1.00 84.75 103 ALA A CA 1
ATOM 803 C C . ALA A 1 103 ? -9.752 -13.817 13.529 1.00 84.75 103 ALA A C 1
ATOM 805 O O . ALA A 1 103 ? -10.625 -14.594 13.904 1.00 84.75 103 ALA A O 1
ATOM 806 N N . ARG A 1 104 ? -9.013 -13.112 14.401 1.00 85.06 104 ARG A N 1
ATOM 807 C CA . ARG A 1 104 ? -9.141 -13.205 15.872 1.00 85.06 104 ARG A CA 1
ATOM 808 C C . ARG A 1 104 ? -9.447 -11.870 16.564 1.00 85.06 104 ARG A C 1
ATOM 810 O O . ARG A 1 104 ? -9.587 -11.854 17.780 1.00 85.06 104 ARG A O 1
ATOM 817 N N . GLU A 1 105 ? -9.557 -10.766 15.824 1.00 87.00 105 GLU A N 1
ATOM 818 C CA . GLU A 1 105 ? -9.719 -9.420 16.390 1.00 87.00 105 GLU A CA 1
ATOM 819 C C . GLU A 1 105 ? -11.066 -8.776 15.991 1.00 87.00 105 GLU A C 1
ATOM 821 O O . GLU A 1 105 ? -11.306 -8.555 14.798 1.00 87.00 105 GLU A O 1
ATOM 826 N N . PRO A 1 106 ? -11.924 -8.373 16.952 1.00 89.06 106 PRO A N 1
ATOM 827 C CA . PRO A 1 106 ? -13.186 -7.680 16.668 1.00 89.06 106 PRO A CA 1
ATOM 828 C C . PRO A 1 106 ? -13.039 -6.370 15.877 1.00 89.06 106 PRO A C 1
ATOM 830 O O . PRO A 1 106 ? -13.954 -5.998 15.140 1.00 89.06 106 PRO A O 1
ATOM 833 N N . LEU A 1 107 ? -11.888 -5.687 15.964 1.00 87.00 107 LEU A N 1
ATOM 834 C CA . LEU A 1 107 ? -11.595 -4.463 15.202 1.00 87.00 107 LEU A CA 1
ATOM 835 C C . LEU A 1 107 ? -11.685 -4.661 13.681 1.00 87.00 107 LEU A C 1
ATOM 837 O O . LEU A 1 107 ? -12.011 -3.711 12.968 1.00 87.00 107 LEU A O 1
ATOM 841 N N . MET A 1 108 ? -11.498 -5.887 13.178 1.00 91.88 108 MET A N 1
ATOM 842 C CA . MET A 1 108 ? -11.683 -6.204 11.757 1.00 91.88 108 MET A CA 1
ATOM 843 C C . MET A 1 108 ? -13.116 -5.914 11.269 1.00 91.88 108 MET A C 1
ATOM 845 O O . MET A 1 108 ? -13.330 -5.608 10.094 1.00 91.88 108 MET A O 1
ATOM 849 N N . ASN A 1 109 ? -14.110 -5.923 12.164 1.00 91.75 109 ASN A N 1
ATOM 850 C CA . ASN A 1 109 ? -15.486 -5.561 11.824 1.00 91.75 109 ASN A CA 1
ATOM 851 C C . ASN A 1 109 ? -15.636 -4.067 11.480 1.00 91.75 109 ASN A C 1
ATOM 853 O O . ASN A 1 109 ? -16.472 -3.738 10.638 1.00 91.75 109 ASN A O 1
ATOM 857 N N . ARG A 1 110 ? -14.806 -3.167 12.043 1.00 90.56 110 ARG A N 1
ATOM 858 C CA . ARG A 1 110 ? -14.766 -1.744 11.638 1.00 90.56 110 ARG A CA 1
ATOM 859 C C . ARG A 1 110 ? -14.313 -1.618 10.181 1.00 90.56 110 ARG A C 1
ATOM 861 O O . ARG A 1 110 ? -14.971 -0.941 9.398 1.00 90.56 110 ARG A O 1
ATOM 868 N N . VAL A 1 111 ? -13.250 -2.338 9.811 1.00 91.25 111 VAL A N 1
ATOM 869 C CA . VAL A 1 111 ? -12.695 -2.358 8.444 1.00 91.25 111 VAL A CA 1
ATOM 870 C C . VAL A 1 111 ? -13.709 -2.925 7.446 1.00 91.25 111 VAL A C 1
ATOM 872 O O . VAL A 1 111 ? -14.025 -2.274 6.456 1.00 91.25 111 VAL A O 1
ATOM 875 N N . ARG A 1 112 ? -14.317 -4.081 7.745 1.00 92.00 112 ARG A N 1
ATOM 876 C CA . ARG A 1 112 ? -15.381 -4.673 6.907 1.00 92.00 112 ARG A CA 1
ATOM 877 C C . ARG A 1 112 ? -16.596 -3.754 6.741 1.00 92.00 112 ARG A C 1
ATOM 879 O O . ARG A 1 112 ? -17.184 -3.702 5.667 1.00 92.00 112 ARG A O 1
ATOM 886 N N . THR A 1 113 ? -16.977 -3.032 7.796 1.00 92.81 113 THR A N 1
ATOM 887 C CA . THR A 1 113 ? -18.110 -2.093 7.751 1.00 92.81 113 THR A CA 1
ATOM 888 C C . THR A 1 113 ? -17.797 -0.870 6.893 1.00 92.81 113 THR A C 1
ATOM 890 O O . THR A 1 113 ? -18.675 -0.416 6.167 1.00 92.81 113 THR A O 1
ATOM 893 N N . PHE A 1 114 ? -16.558 -0.370 6.934 1.00 92.44 114 PHE A N 1
ATOM 894 C CA . PHE A 1 114 ? -16.094 0.704 6.056 1.00 92.44 114 PHE A CA 1
ATOM 895 C C . PHE A 1 114 ? -16.141 0.287 4.581 1.00 92.44 114 PHE A C 1
ATOM 897 O O . PHE A 1 114 ? -16.796 0.961 3.792 1.00 92.44 114 PHE A O 1
ATOM 904 N N . VAL A 1 115 ? -15.550 -0.866 4.240 1.00 90.00 115 VAL A N 1
ATOM 905 C CA . VAL A 1 115 ? -15.509 -1.399 2.861 1.00 90.00 115 VAL A CA 1
ATOM 906 C C . VAL A 1 115 ? -16.906 -1.640 2.277 1.00 90.00 115 VAL A C 1
ATOM 908 O O . VAL A 1 115 ? -17.092 -1.500 1.082 1.00 90.00 115 VAL A O 1
ATOM 911 N N . ARG A 1 116 ? -17.908 -1.978 3.100 1.00 90.19 116 ARG A N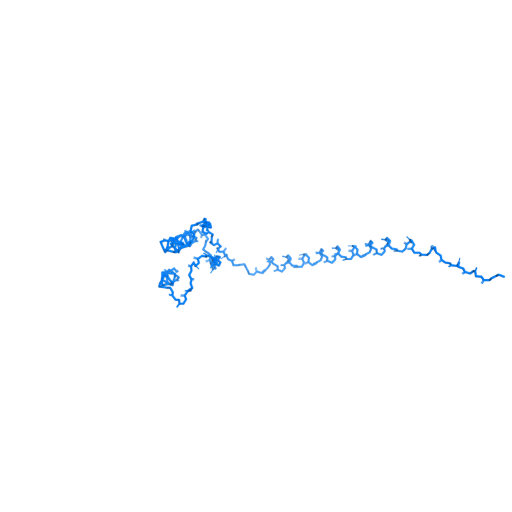 1
ATOM 912 C CA . ARG A 1 116 ? -19.296 -2.185 2.639 1.00 90.19 116 ARG A CA 1
ATOM 913 C C . ARG A 1 116 ? -20.120 -0.889 2.525 1.00 90.19 116 ARG A C 1
ATOM 915 O O . ARG A 1 116 ? -21.248 -0.939 2.047 1.00 90.19 116 ARG A O 1
ATOM 922 N N . LYS A 1 117 ? -19.634 0.240 3.053 1.00 82.56 117 LYS A N 1
ATOM 923 C CA . LYS A 1 117 ? -20.388 1.510 3.121 1.00 82.56 117 LYS A CA 1
ATOM 924 C C . LYS A 1 117 ? -20.000 2.507 2.017 1.00 82.56 117 LYS A C 1
ATOM 926 O O . LYS A 1 117 ? -20.756 3.451 1.784 1.00 82.56 117 LYS A O 1
ATOM 931 N N . LYS A 1 118 ? -18.833 2.335 1.404 1.00 68.25 118 LYS A N 1
ATOM 932 C CA . LYS A 1 118 ? -18.342 3.120 0.266 1.00 68.25 118 LYS A CA 1
ATOM 933 C C . LYS A 1 118 ? -18.494 2.298 -1.012 1.00 68.25 118 LYS A C 1
ATOM 935 O O . LYS A 1 118 ? -18.726 2.953 -2.046 1.00 68.25 118 LYS A O 1
#

Nearest PDB structures (foldseek):
  8u46-assembly1_A  TM=3.882E-01  e=7.442E+00  Bacteroides thetaiotaomicron VPI-5482
  3mrs-assembly1_A  TM=3.706E-01  e=9.110E+00  Helicobacter pylori 26695

Secondary structure (DSSP, 8-state):
---------SSTTHHHHHHHHHHHHHHHHHHHHHHHHHHHHHTSPP--EEE------GGGTTSHHHHHHHHHHHHHHHHHHTSSSSPPSEEE--GGGS-S-TTT-TTHHHHHHHHTT-

InterPro domains:
  IPR003010 Carbon-nitrogen hydrolase [PS50263] (52-118)
  IPR004563 Apolipoprotein N-acyltransferase [PTHR38686] (18-116)
  IPR036526 Carbon-nitrogen hydrolase superfamily [G3DSA:3.60.110.10] (33-117)
  IPR036526 Carbon-nitrogen hydrolase superfamily [SSF56317] (44-106)

Mean predicted aligned error: 11.87 Å

pLDDT: mean 82.51, std 13.27, range [44.28, 95.94]

Radius of gyration: 29.62 Å; Cα contacts (8 Å, |Δi|>4): 65; chains: 1; bounding box: 90×44×54 Å

Foldseek 3Di:
DDDDDDDDPPPDPVVVVVVVVVVVVVVVVVVVVVVVVVVVVVPDDDFAEAEFDLPDDPVPCPDPVNLLVLLVSRLVSVVVQCVDPDHGPYYDYDPCSRSDDLVPDPCVVVVVVSVVPD

Solvent-accessible surface area (backbone atoms only — not comparable to full-atom values): 7523 Å² total; per-residue (Å²): 141,91,82,92,81,81,89,92,80,81,73,82,75,59,54,65,56,52,52,52,49,51,52,50,51,52,50,51,51,50,52,54,51,49,53,50,54,51,53,54,58,75,71,47,91,83,78,50,70,43,77,58,80,74,84,74,66,78,93,59,63,84,46,74,76,41,40,55,53,42,44,51,47,46,52,52,53,51,49,53,51,66,67,43,94,69,65,51,82,42,78,46,69,55,82,80,55,55,82,61,59,72,94,81,40,76,70,45,53,59,55,55,51,51,70,75,73,110

Organism: NCBI:txid1859130